Protein AF-A0A662VRI4-F1 (afdb_monomer_lite)

Foldseek 3Di:
DQDALVVLVPQWDWDADDDDQAGTKIKGDDVVLDDDPCVVVVQVCCVVAQVSDWDQDPNSIIMRPNGDPVSSRD

Secondary structure (DSSP, 8-state):
----GGGTBTTEEEEE--SSS-SEEEEE--GGG---THHHHHHHHHHHHSTT--EE-TTS-EEEEEE-HHHHH-

Radius of gyration: 11.85 Å; chains: 1; bounding box: 32×22×34 Å

pLDDT: mean 77.99, std 17.9, range [33.19, 96.25]

Structure (mmCIF, N/CA/C/O backbone):
data_AF-A0A662VRI4-F1
#
_entry.id   AF-A0A662VRI4-F1
#
loop_
_atom_site.group_PDB
_atom_site.id
_atom_site.type_symbol
_atom_site.label_atom_id
_atom_site.label_alt_id
_atom_site.label_comp_id
_atom_site.label_asym_id
_atom_site.label_entity_id
_atom_site.label_seq_id
_atom_site.pdbx_PDB_ins_code
_atom_site.Cartn_x
_atom_site.Cartn_y
_atom_site.Cartn_z
_atom_site.occupancy
_atom_site.B_iso_or_equiv
_atom_site.auth_seq_id
_atom_site.auth_comp_id
_atom_site.auth_asym_id
_atom_site.auth_atom_id
_atom_site.pdbx_PDB_model_num
ATOM 1 N N . MET A 1 1 ? -0.286 2.651 -23.504 1.00 34.28 1 MET A N 1
ATOM 2 C CA . MET A 1 1 ? -1.417 3.293 -22.807 1.00 34.28 1 MET A CA 1
ATOM 3 C C . MET A 1 1 ? -0.844 3.788 -21.489 1.00 34.28 1 MET A C 1
ATOM 5 O O . MET A 1 1 ? -0.609 2.959 -20.628 1.00 34.28 1 MET A O 1
ATOM 9 N N . GLN A 1 2 ? -0.443 5.062 -21.424 1.00 33.19 2 GLN A N 1
ATOM 10 C CA . GLN A 1 2 ? 0.135 5.683 -20.219 1.00 33.19 2 GLN A CA 1
ATOM 11 C C . GLN A 1 2 ? -0.964 5.871 -19.170 1.00 33.19 2 GLN A C 1
ATOM 13 O O . GLN A 1 2 ? -2.086 6.243 -19.519 1.00 33.19 2 GLN A O 1
ATOM 18 N N . VAL A 1 3 ? -0.669 5.567 -17.913 1.00 46.66 3 VAL A N 1
ATOM 19 C CA . VAL A 1 3 ? -1.611 5.492 -16.795 1.00 46.66 3 VAL A CA 1
ATOM 20 C C . VAL A 1 3 ? -1.073 6.364 -15.641 1.00 46.66 3 VAL A C 1
ATOM 22 O O . VAL A 1 3 ? -0.750 5.887 -14.559 1.00 46.66 3 VAL A O 1
ATOM 25 N N . ALA A 1 4 ? -1.014 7.673 -15.897 1.00 47.62 4 ALA A N 1
ATOM 26 C CA . ALA A 1 4 ? -0.367 8.701 -15.073 1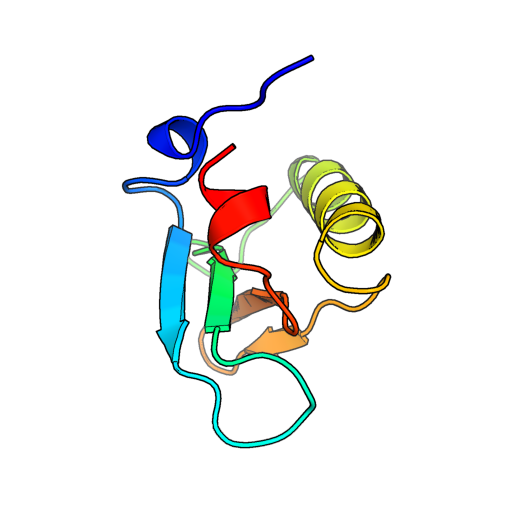.00 47.62 4 ALA A CA 1
ATOM 27 C C . ALA A 1 4 ? -0.517 8.562 -13.547 1.00 47.62 4 ALA A C 1
ATOM 29 O O . ALA A 1 4 ? -1.643 8.466 -13.035 1.00 47.62 4 ALA A O 1
ATOM 30 N N . LEU A 1 5 ? 0.599 8.762 -12.815 1.00 46.31 5 LEU A N 1
ATOM 31 C CA . LEU A 1 5 ? 0.715 8.821 -11.338 1.00 46.31 5 LEU A CA 1
ATOM 32 C C . LEU A 1 5 ? -0.411 9.597 -10.661 1.00 46.31 5 LEU A C 1
ATOM 34 O O . LEU A 1 5 ? -0.790 9.324 -9.523 1.00 46.31 5 LEU A O 1
ATOM 38 N N . SER A 1 6 ? -0.920 10.615 -11.357 1.00 51.66 6 SER A N 1
ATOM 39 C CA . SER A 1 6 ? -2.029 11.460 -10.926 1.00 51.66 6 SER A CA 1
ATOM 40 C C . SER A 1 6 ? -3.228 10.663 -10.397 1.00 51.66 6 SER A C 1
ATOM 42 O O . SER A 1 6 ? -3.888 11.127 -9.469 1.00 51.66 6 SER A O 1
ATOM 44 N N . LYS A 1 7 ? -3.463 9.434 -10.889 1.00 52.72 7 LYS A N 1
ATOM 45 C CA . LYS A 1 7 ? -4.536 8.560 -10.387 1.00 52.72 7 LYS A CA 1
ATOM 46 C C . LYS A 1 7 ? -4.309 8.082 -8.947 1.00 52.72 7 LYS A C 1
ATOM 48 O O . LYS A 1 7 ? -5.271 7.760 -8.245 1.00 52.72 7 LYS A O 1
ATOM 53 N N . PHE A 1 8 ? -3.052 8.019 -8.506 1.00 55.47 8 PHE A N 1
ATOM 54 C CA . PHE A 1 8 ? -2.660 7.500 -7.200 1.00 55.47 8 PHE A CA 1
ATOM 55 C C . PHE A 1 8 ? -2.485 8.604 -6.137 1.00 55.47 8 PHE A C 1
ATOM 57 O O . PHE A 1 8 ? -2.606 8.330 -4.937 1.00 55.47 8 PHE A O 1
ATOM 64 N N . ILE A 1 9 ? -2.268 9.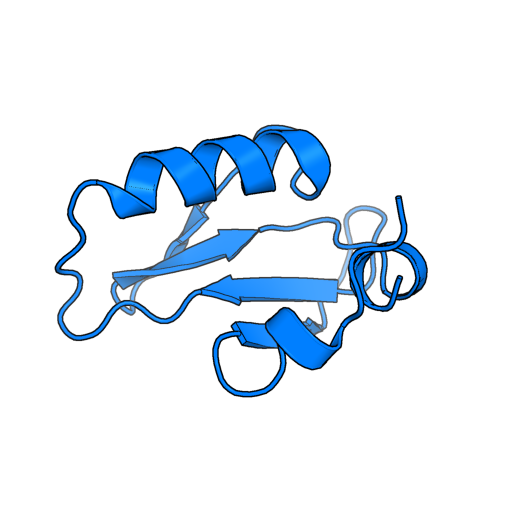861 -6.547 1.00 53.25 9 ILE A N 1
ATOM 65 C CA . ILE A 1 9 ? -2.102 11.006 -5.637 1.00 53.25 9 ILE A CA 1
ATOM 66 C C . ILE A 1 9 ? -3.395 11.230 -4.830 1.00 53.25 9 ILE A C 1
ATOM 68 O O . ILE A 1 9 ? -4.477 11.421 -5.377 1.00 53.25 9 ILE A O 1
ATOM 72 N N . GLY A 1 10 ? -3.294 11.174 -3.497 1.00 57.44 10 GLY A N 1
ATOM 73 C CA . GLY A 1 10 ? -4.417 11.361 -2.563 1.00 57.44 10 GLY A CA 1
ATOM 74 C C . GLY A 1 10 ? -5.232 10.097 -2.252 1.00 57.44 10 GLY A C 1
ATOM 75 O O . GLY A 1 10 ? -5.873 10.041 -1.204 1.00 57.44 10 GLY A O 1
ATOM 76 N N . ARG A 1 11 ? -5.157 9.060 -3.097 1.00 56.59 11 ARG A N 1
ATOM 77 C CA . ARG A 1 11 ? -5.798 7.749 -2.863 1.00 56.59 11 ARG A CA 1
ATOM 78 C C . ARG A 1 11 ? -4.845 6.720 -2.250 1.00 56.59 11 ARG A C 1
ATOM 80 O O . ARG A 1 11 ? -5.284 5.845 -1.507 1.00 56.59 11 ARG A O 1
ATOM 87 N N . TYR A 1 12 ? -3.546 6.868 -2.504 1.00 61.72 12 TYR A N 1
ATOM 88 C CA . TYR A 1 12 ? -2.521 5.917 -2.092 1.00 61.72 12 TYR A CA 1
ATOM 89 C C . TYR A 1 12 ? -1.371 6.626 -1.384 1.00 61.72 12 TYR A C 1
ATOM 91 O O . TYR A 1 12 ? -1.086 7.797 -1.630 1.00 61.72 12 TYR A O 1
ATOM 99 N N . SER A 1 13 ? -0.725 5.931 -0.451 1.00 63.19 13 SER A N 1
ATOM 100 C CA . SER A 1 13 ? 0.499 6.418 0.194 1.00 63.19 13 SER A CA 1
ATOM 101 C C . SER A 1 13 ? 1.687 5.633 -0.347 1.00 63.19 13 SER A C 1
ATOM 103 O O . SER A 1 13 ? 1.769 4.429 -0.108 1.00 63.19 13 SER A O 1
ATOM 105 N N . LEU A 1 14 ? 2.581 6.311 -1.071 1.00 69.38 14 LEU A N 1
ATOM 106 C CA . LEU A 1 14 ? 3.871 5.754 -1.469 1.00 69.38 14 LEU A CA 1
ATOM 107 C C . LEU A 1 14 ? 4.788 5.768 -0.243 1.00 69.38 14 LEU A C 1
ATOM 109 O O . LEU A 1 14 ? 5.079 6.831 0.309 1.00 69.38 14 LEU A O 1
ATOM 113 N N . GLY A 1 15 ? 5.189 4.592 0.221 1.00 71.88 15 GLY A N 1
ATOM 114 C CA . GLY A 1 15 ? 6.117 4.449 1.336 1.00 71.88 15 GLY A CA 1
ATOM 115 C C . GLY A 1 15 ? 7.442 3.851 0.892 1.00 71.88 15 GLY A C 1
ATOM 116 O O . GLY A 1 15 ? 7.565 3.344 -0.218 1.00 71.88 15 GLY A O 1
ATOM 117 N N . LYS A 1 16 ? 8.447 3.925 1.768 1.00 72.81 16 LYS A N 1
ATOM 118 C CA . LYS A 1 16 ? 9.771 3.353 1.519 1.00 72.81 16 LYS A CA 1
ATOM 119 C C . LYS A 1 16 ? 9.850 1.937 2.080 1.00 72.81 16 LYS A C 1
ATOM 121 O O . LYS A 1 16 ? 9.601 1.737 3.268 1.00 72.81 16 LYS A O 1
ATOM 126 N N . GLU A 1 17 ? 10.259 0.991 1.249 1.00 77.94 17 GLU A N 1
ATOM 127 C CA . GLU A 1 17 ? 10.578 -0.381 1.640 1.00 77.94 17 GLU A CA 1
ATOM 128 C C . GLU A 1 17 ? 12.097 -0.520 1.859 1.00 77.94 17 GLU A C 1
ATOM 130 O O . GLU A 1 17 ? 12.900 0.136 1.189 1.00 77.94 17 GLU A O 1
ATOM 135 N N . ARG A 1 18 ? 12.522 -1.321 2.846 1.00 66.06 18 ARG A N 1
ATOM 136 C CA . ARG A 1 18 ? 13.944 -1.608 3.101 1.00 66.06 18 ARG A CA 1
ATOM 137 C C . ARG A 1 18 ? 14.218 -3.090 2.857 1.00 66.06 18 ARG A C 1
ATOM 139 O O . ARG A 1 18 ? 13.889 -3.911 3.703 1.00 66.06 18 ARG A O 1
ATOM 146 N N . GLY A 1 19 ? 14.909 -3.377 1.751 1.00 64.12 19 GLY A N 1
ATOM 147 C CA . GLY A 1 19 ? 15.267 -4.734 1.328 1.00 64.12 19 GLY A CA 1
ATOM 148 C C . GLY A 1 19 ? 14.103 -5.443 0.634 1.00 64.12 19 GLY A C 1
ATOM 149 O O . GLY A 1 19 ? 12.981 -5.279 1.082 1.00 64.12 19 GLY A O 1
ATOM 150 N N . SER A 1 20 ? 14.419 -6.217 -0.420 1.00 56.81 20 SER A N 1
ATOM 151 C CA . SER A 1 20 ? 13.530 -7.034 -1.292 1.00 56.81 20 SER A CA 1
ATOM 152 C C . SER A 1 20 ? 13.490 -6.648 -2.791 1.00 56.81 20 SER A C 1
ATOM 154 O O . SER A 1 20 ? 12.672 -7.170 -3.536 1.00 56.81 20 SER A O 1
ATOM 156 N N . GLY A 1 21 ? 14.398 -5.813 -3.308 1.00 61.31 21 GLY A N 1
ATOM 157 C CA . GLY A 1 21 ? 14.510 -5.587 -4.764 1.00 61.31 21 GLY A CA 1
ATOM 158 C C . GLY A 1 21 ? 13.615 -4.483 -5.348 1.00 61.31 21 GLY A C 1
ATOM 159 O O . GLY A 1 21 ? 13.633 -4.295 -6.559 1.00 61.31 21 GLY A O 1
ATOM 160 N N . SER A 1 22 ? 12.906 -3.719 -4.510 1.00 67.31 22 SER A N 1
ATOM 161 C CA . SER A 1 22 ? 12.450 -2.347 -4.802 1.00 67.31 22 SER A CA 1
ATOM 162 C C . SER A 1 22 ? 12.600 -1.465 -3.555 1.00 67.31 22 SER A C 1
ATOM 164 O O . SER A 1 22 ? 12.786 -1.968 -2.447 1.00 67.31 22 SER A O 1
ATOM 166 N N . SER A 1 23 ? 12.546 -0.143 -3.735 1.00 73.00 23 SER A N 1
ATOM 167 C CA . SER A 1 23 ? 12.601 0.846 -2.650 1.00 73.00 23 SER A CA 1
ATOM 168 C C . SER A 1 23 ? 11.229 1.334 -2.181 1.00 73.00 23 SER A C 1
ATOM 170 O O . SER A 1 23 ? 11.187 2.109 -1.224 1.00 73.00 23 SER A O 1
ATOM 172 N N . HIS A 1 24 ? 10.126 0.925 -2.818 1.00 81.75 24 HIS A N 1
ATOM 173 C CA . HIS A 1 24 ? 8.805 1.492 -2.542 1.00 81.75 24 HIS A CA 1
ATOM 174 C C . HIS A 1 24 ? 7.691 0.451 -2.411 1.00 81.75 24 HIS A C 1
ATOM 176 O O . HIS A 1 24 ? 7.714 -0.597 -3.052 1.00 81.75 24 HIS A O 1
ATOM 182 N N . PHE A 1 25 ? 6.680 0.814 -1.621 1.00 87.44 25 PHE A N 1
ATOM 183 C CA . PHE A 1 25 ? 5.388 0.137 -1.549 1.00 87.44 25 PHE A CA 1
ATOM 184 C C . PHE A 1 25 ? 4.254 1.142 -1.773 1.00 87.44 25 PHE A C 1
ATOM 186 O O . PHE A 1 25 ? 4.395 2.337 -1.490 1.00 87.44 25 PHE A O 1
ATOM 193 N N . LEU A 1 26 ? 3.103 0.648 -2.219 1.00 86.62 26 LEU A N 1
ATOM 194 C CA . LEU A 1 26 ? 1.876 1.415 -2.392 1.00 86.62 26 LEU A CA 1
ATOM 195 C C . LEU A 1 26 ? 0.848 0.944 -1.364 1.00 86.62 26 LEU A C 1
ATOM 197 O O . LEU A 1 26 ? 0.454 -0.219 -1.363 1.00 86.62 26 LEU A O 1
ATOM 201 N N . ARG A 1 27 ? 0.388 1.846 -0.491 1.00 90.06 27 ARG A N 1
ATOM 202 C CA . ARG A 1 27 ? -0.703 1.553 0.449 1.00 90.06 27 ARG A CA 1
ATOM 203 C C . ARG A 1 27 ? -2.027 2.115 -0.037 1.00 90.06 27 ARG A C 1
ATOM 205 O O . ARG A 1 27 ? -2.152 3.328 -0.209 1.00 90.06 27 ARG A O 1
ATOM 212 N N . ILE A 1 28 ? -3.009 1.234 -0.153 1.00 90.00 28 ILE A N 1
ATOM 213 C CA . ILE A 1 28 ? -4.406 1.513 -0.472 1.00 90.00 28 ILE A CA 1
ATOM 214 C C . ILE A 1 28 ? -5.159 1.696 0.841 1.00 90.00 28 ILE A C 1
ATOM 216 O O . ILE A 1 28 ? -5.258 0.756 1.630 1.00 90.00 28 ILE A O 1
ATOM 220 N N . LYS A 1 29 ? -5.665 2.904 1.099 1.00 91.19 29 LYS A N 1
ATOM 221 C CA . LYS A 1 29 ? -6.415 3.172 2.331 1.00 91.19 29 LYS A CA 1
ATOM 222 C C . LYS A 1 29 ? -7.836 2.632 2.222 1.00 91.19 29 LYS A C 1
ATOM 224 O O . LYS A 1 29 ? -8.540 2.987 1.280 1.00 91.19 29 LYS A O 1
ATOM 229 N N . ILE A 1 30 ? -8.274 1.851 3.208 1.00 91.38 30 ILE A N 1
ATOM 230 C CA . ILE A 1 30 ? -9.626 1.283 3.261 1.00 91.38 30 ILE A CA 1
ATOM 231 C C . ILE A 1 30 ? -10.324 1.786 4.532 1.00 91.38 30 ILE A C 1
ATOM 233 O O . ILE A 1 30 ? -10.104 1.251 5.622 1.00 91.38 30 ILE A O 1
ATOM 237 N N . PRO A 1 31 ? -11.174 2.826 4.436 1.00 89.75 31 PRO A N 1
ATOM 238 C CA . PRO A 1 31 ? -11.885 3.367 5.589 1.00 89.75 31 PRO A CA 1
ATOM 239 C C . PRO A 1 31 ? -12.706 2.293 6.317 1.00 89.75 31 PRO A C 1
ATOM 241 O O . PRO A 1 31 ? -13.587 1.662 5.739 1.00 89.75 31 PRO A O 1
ATOM 244 N N . GLY A 1 32 ? -12.391 2.072 7.596 1.00 93.56 32 GLY A N 1
ATOM 245 C CA . GLY A 1 32 ? -13.046 1.055 8.425 1.00 93.56 32 GLY A CA 1
ATOM 246 C C . GLY A 1 32 ? -12.811 -0.394 7.979 1.00 93.56 32 GLY A C 1
ATOM 247 O O . GLY A 1 32 ? -13.498 -1.284 8.473 1.00 93.56 32 GLY A O 1
ATOM 248 N N . GLY A 1 33 ? -11.890 -0.642 7.039 1.00 93.19 33 GLY A N 1
ATOM 249 C CA . GLY A 1 33 ? -11.659 -1.969 6.464 1.00 93.19 33 GLY A CA 1
ATOM 250 C C . GLY A 1 33 ? -12.810 -2.495 5.598 1.00 93.19 33 GLY A C 1
ATOM 251 O O . GLY A 1 33 ? -12.842 -3.684 5.293 1.00 93.19 33 GLY A O 1
ATOM 252 N N . VAL A 1 34 ? -13.769 -1.642 5.217 1.00 94.94 34 VAL A N 1
ATOM 253 C CA . VAL A 1 34 ? -14.930 -2.044 4.415 1.00 94.94 34 VAL A CA 1
ATOM 254 C C . VAL A 1 34 ? -14.632 -1.822 2.938 1.00 94.94 34 VAL A C 1
ATOM 256 O O . VAL A 1 34 ? -14.481 -0.688 2.486 1.00 94.94 34 VAL A O 1
ATOM 259 N N . ILE A 1 35 ? -14.578 -2.912 2.177 1.00 91.81 35 ILE A N 1
ATOM 260 C CA . ILE A 1 35 ? -14.353 -2.892 0.734 1.00 91.81 35 ILE A CA 1
ATOM 261 C C . ILE A 1 35 ? -15.326 -3.842 0.032 1.00 91.81 35 ILE A C 1
ATOM 263 O O . ILE A 1 35 ? -15.629 -4.920 0.536 1.00 91.81 35 ILE A O 1
ATOM 267 N N . GLY A 1 36 ? -15.855 -3.404 -1.110 1.00 92.50 36 GLY A N 1
ATOM 268 C CA . GLY A 1 36 ? -16.758 -4.188 -1.954 1.00 92.50 36 GLY A CA 1
ATOM 269 C C . GLY A 1 36 ? -16.061 -4.653 -3.229 1.00 92.50 36 GLY A C 1
ATOM 270 O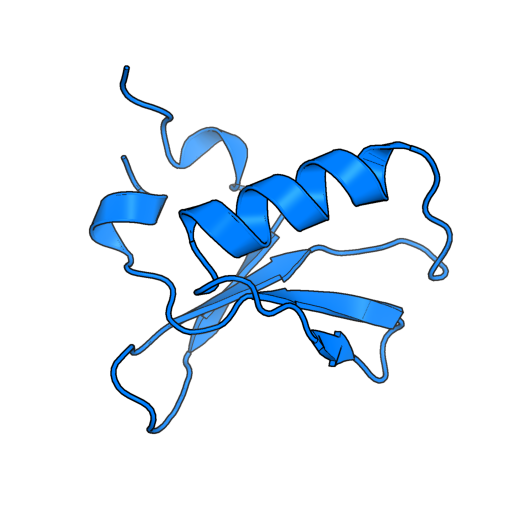 O . GLY A 1 36 ? -14.934 -5.140 -3.199 1.00 92.50 36 GLY A O 1
ATOM 271 N N . TYR A 1 37 ? -16.713 -4.440 -4.371 1.00 92.06 37 TYR A N 1
ATOM 272 C CA . TYR A 1 37 ? -16.209 -4.869 -5.680 1.00 92.06 37 TYR A CA 1
ATOM 273 C C . TYR A 1 37 ? -14.854 -4.269 -6.080 1.00 92.06 37 TYR A C 1
ATOM 275 O O . TYR A 1 37 ? -14.138 -4.891 -6.857 1.00 92.06 37 TYR A O 1
ATOM 283 N N . SER A 1 38 ? -14.444 -3.136 -5.496 1.00 88.50 38 SER A N 1
ATOM 284 C CA . SER A 1 38 ? -13.102 -2.568 -5.701 1.00 88.50 38 SER A CA 1
ATOM 285 C C . SER A 1 38 ? -11.962 -3.510 -5.291 1.00 88.50 38 SER A C 1
ATOM 287 O O . SER A 1 38 ? -10.828 -3.284 -5.690 1.00 88.50 38 SER A O 1
ATOM 289 N N . LEU A 1 39 ? -12.228 -4.580 -4.530 1.00 92.25 39 LEU A N 1
ATOM 290 C CA . LEU A 1 39 ? -11.224 -5.608 -4.246 1.00 92.25 39 LEU A CA 1
ATOM 291 C C . LEU A 1 39 ? -10.730 -6.316 -5.523 1.00 92.25 39 LEU A C 1
ATOM 293 O O . LEU A 1 39 ? -9.571 -6.715 -5.574 1.00 92.25 39 LEU A O 1
ATOM 297 N N . VAL A 1 40 ? -11.576 -6.433 -6.554 1.00 93.31 40 VAL A N 1
ATOM 298 C CA . VAL A 1 40 ? -11.193 -7.017 -7.852 1.00 93.31 40 VAL A CA 1
ATOM 299 C C . VAL A 1 40 ? -10.164 -6.133 -8.553 1.00 93.31 40 VAL A C 1
ATOM 301 O O . VAL A 1 40 ? -9.125 -6.627 -8.970 1.00 93.31 40 VAL A O 1
ATOM 304 N N . GLU A 1 41 ? -10.392 -4.818 -8.577 1.00 90.56 41 GLU A N 1
ATOM 305 C CA . GLU A 1 41 ? -9.429 -3.852 -9.126 1.00 90.56 41 GLU A CA 1
ATOM 306 C C . GLU A 1 41 ? -8.093 -3.909 -8.367 1.00 90.56 41 GLU A C 1
ATOM 308 O O . GLU A 1 41 ? -7.025 -3.801 -8.959 1.00 90.56 41 GLU A O 1
ATOM 313 N N . ILE A 1 42 ? -8.125 -4.111 -7.045 1.00 90.88 42 ILE A N 1
ATOM 314 C CA . ILE A 1 42 ? -6.902 -4.266 -6.243 1.00 90.88 42 ILE A CA 1
ATOM 315 C C . ILE A 1 42 ? -6.152 -5.554 -6.603 1.00 90.88 42 ILE A C 1
ATOM 317 O O . ILE A 1 42 ? -4.922 -5.539 -6.618 1.00 90.88 42 ILE A O 1
ATOM 321 N N . ALA A 1 43 ? -6.863 -6.646 -6.892 1.00 93.31 43 ALA A N 1
ATOM 322 C CA . ALA A 1 43 ? -6.243 -7.889 -7.339 1.00 93.31 43 ALA A CA 1
ATOM 323 C C . ALA A 1 43 ? -5.531 -7.694 -8.689 1.00 93.31 43 ALA A C 1
ATOM 325 O O . ALA A 1 43 ? -4.356 -8.035 -8.800 1.00 93.31 43 ALA A O 1
ATOM 326 N N . GLU A 1 44 ? -6.182 -7.036 -9.652 1.00 92.94 44 GLU A N 1
ATOM 327 C CA . GLU A 1 44 ? -5.575 -6.685 -10.946 1.00 92.94 44 GLU A CA 1
ATOM 328 C C . GLU A 1 44 ? -4.330 -5.800 -10.762 1.00 92.94 44 GLU A C 1
ATOM 330 O O . GLU A 1 44 ? -3.265 -6.090 -11.303 1.00 92.94 44 GLU A O 1
ATOM 335 N N . LEU A 1 45 ? -4.407 -4.776 -9.903 1.00 88.69 45 LEU A N 1
ATOM 336 C CA . LEU A 1 45 ? -3.247 -3.940 -9.573 1.00 88.69 45 LEU A CA 1
ATOM 337 C C . LEU A 1 45 ? -2.116 -4.734 -8.905 1.00 88.69 45 LEU A C 1
ATOM 339 O O . LEU A 1 45 ? -0.942 -4.394 -9.071 1.00 88.69 45 LEU A O 1
ATOM 343 N N . SER A 1 46 ? -2.445 -5.767 -8.127 1.00 91.75 46 SER A N 1
ATOM 344 C CA . SER A 1 46 ? -1.436 -6.625 -7.511 1.00 91.75 46 SER A CA 1
ATOM 345 C C . SER A 1 46 ? -0.706 -7.473 -8.550 1.00 91.75 46 SER A C 1
ATOM 347 O O . SER A 1 46 ? 0.511 -7.610 -8.443 1.00 91.75 46 SER A O 1
ATOM 349 N N . ASP A 1 47 ? -1.397 -7.959 -9.582 1.00 92.44 47 ASP A N 1
ATOM 350 C CA . ASP A 1 47 ? -0.781 -8.684 -10.696 1.00 92.44 47 ASP A CA 1
ATOM 351 C C . ASP A 1 47 ? 0.120 -7.759 -11.524 1.00 92.44 47 ASP A C 1
ATOM 353 O O . ASP A 1 47 ? 1.274 -8.102 -11.790 1.00 92.44 47 ASP A O 1
ATOM 357 N N . ASP A 1 48 ? -0.364 -6.555 -11.838 1.00 88.81 48 ASP A N 1
ATOM 358 C CA . ASP A 1 48 ? 0.347 -5.588 -12.681 1.00 88.81 48 ASP A CA 1
ATOM 359 C C . ASP A 1 48 ? 1.592 -4.993 -12.001 1.00 88.81 48 ASP A C 1
ATOM 361 O O . ASP A 1 48 ? 2.633 -4.816 -12.639 1.00 88.81 48 ASP A O 1
ATOM 365 N N . TYR A 1 49 ?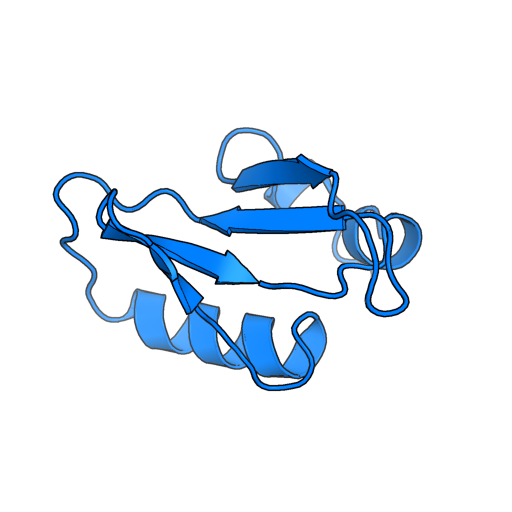 1.501 -4.668 -10.705 1.00 85.19 49 TYR A N 1
ATOM 366 C CA . TYR A 1 49 ? 2.522 -3.871 -10.008 1.00 85.19 49 TYR A CA 1
ATOM 367 C C . TYR A 1 49 ? 3.117 -4.554 -8.770 1.00 85.19 49 TYR A C 1
ATOM 369 O O . TYR A 1 49 ? 4.242 -4.246 -8.382 1.00 85.19 49 TYR A O 1
ATOM 377 N N . GLY A 1 50 ? 2.376 -5.467 -8.137 1.00 87.12 50 GLY A N 1
ATOM 378 C CA . GLY A 1 50 ? 2.716 -6.106 -6.859 1.00 87.12 50 GLY A CA 1
ATOM 379 C C . GLY A 1 50 ? 3.262 -7.531 -6.973 1.00 87.12 50 GLY A C 1
ATOM 380 O O . GLY A 1 50 ? 3.371 -8.217 -5.957 1.00 87.12 50 GLY A O 1
ATOM 381 N N . ARG A 1 51 ? 3.588 -7.994 -8.190 1.00 90.12 51 ARG A N 1
ATOM 382 C CA . ARG A 1 51 ? 4.022 -9.377 -8.492 1.00 90.12 51 ARG A CA 1
ATOM 383 C C . ARG A 1 51 ? 2.988 -10.444 -8.101 1.00 90.12 51 ARG A C 1
ATOM 385 O O . ARG A 1 51 ? 3.359 -11.527 -7.651 1.00 90.12 51 ARG A O 1
ATOM 392 N N . GLY A 1 52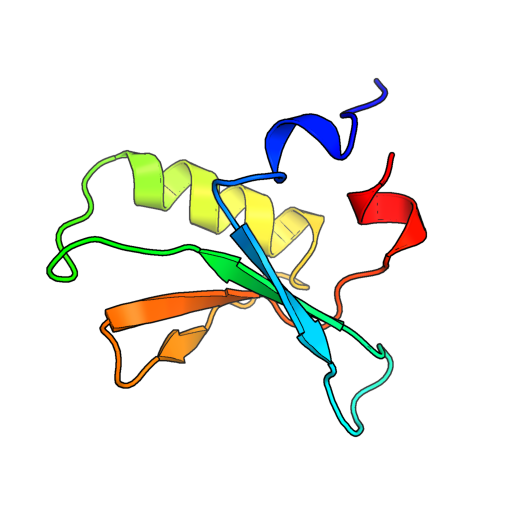 ? 1.705 -10.124 -8.246 1.00 92.00 52 GLY A N 1
ATOM 393 C CA . GLY A 1 52 ? 0.585 -10.989 -7.869 1.00 92.00 52 GLY A CA 1
ATOM 394 C C . GLY A 1 52 ? 0.424 -11.163 -6.359 1.00 92.00 52 GLY A C 1
ATOM 395 O O . GLY A 1 52 ? -0.142 -12.157 -5.906 1.00 92.00 52 GLY A O 1
ATOM 396 N N . TYR A 1 53 ? 0.965 -10.236 -5.559 1.00 91.81 53 TYR A N 1
ATOM 397 C CA . TYR A 1 53 ? 0.875 -10.279 -4.103 1.00 91.81 53 TYR A CA 1
ATOM 398 C C . TYR A 1 53 ? 0.349 -8.967 -3.518 1.00 91.81 53 TYR A C 1
ATOM 400 O O . TYR A 1 53 ? 0.772 -7.870 -3.890 1.00 91.81 53 TYR A O 1
ATOM 408 N N . ALA A 1 54 ? -0.544 -9.104 -2.539 1.00 93.81 54 ALA A N 1
ATOM 409 C CA . ALA A 1 54 ? -1.095 -8.011 -1.755 1.00 93.81 54 ALA A CA 1
ATOM 410 C C . ALA A 1 54 ? -1.131 -8.392 -0.268 1.00 93.81 54 ALA A C 1
ATOM 412 O O . ALA A 1 54 ? -1.525 -9.500 0.095 1.00 93.81 54 ALA A O 1
ATOM 413 N N . GLU A 1 55 ? -0.749 -7.458 0.600 1.00 94.94 55 GLU A N 1
ATOM 414 C CA . GLU A 1 55 ? -0.714 -7.650 2.051 1.00 94.94 55 GLU A CA 1
ATOM 415 C C . GLU A 1 55 ? -1.832 -6.862 2.741 1.00 94.94 55 GLU A C 1
ATOM 417 O O . GLU A 1 55 ? -1.974 -5.659 2.523 1.00 94.94 55 GLU A O 1
ATOM 422 N N . ILE A 1 56 ? -2.587 -7.507 3.634 1.00 95.81 56 ILE A N 1
ATOM 423 C CA . ILE A 1 56 ? -3.503 -6.812 4.549 1.00 95.81 56 ILE A CA 1
ATOM 424 C C . ILE A 1 56 ? -2.724 -6.355 5.779 1.00 95.81 56 ILE A C 1
ATOM 426 O O . ILE A 1 56 ? -2.070 -7.139 6.462 1.00 95.81 56 ILE A O 1
ATOM 430 N N . THR A 1 57 ? -2.842 -5.074 6.099 1.00 94.94 57 THR A N 1
ATOM 431 C CA . THR A 1 57 ? -2.127 -4.460 7.218 1.00 94.94 57 THR A CA 1
ATOM 432 C C . THR A 1 57 ? -2.921 -4.527 8.522 1.00 94.94 57 THR A C 1
ATOM 434 O O . THR A 1 57 ? -4.146 -4.648 8.534 1.00 94.94 57 THR A O 1
ATOM 437 N N . THR A 1 58 ? -2.249 -4.287 9.650 1.00 96.25 58 THR A N 1
ATOM 438 C CA . THR A 1 58 ? -2.900 -4.136 10.967 1.00 96.25 58 THR A CA 1
ATOM 439 C C . THR A 1 58 ? -3.838 -2.927 11.066 1.00 96.25 58 THR A C 1
ATOM 441 O O . THR A 1 58 ? -4.598 -2.815 12.025 1.00 96.25 58 THR A O 1
ATOM 444 N N . ARG A 1 59 ? -3.801 -2.017 10.084 1.00 94.81 59 ARG A N 1
ATOM 445 C CA . ARG A 1 59 ? -4.709 -0.867 9.968 1.00 94.81 59 ARG A CA 1
ATOM 446 C C . ARG A 1 59 ? -5.867 -1.121 9.003 1.00 94.81 59 ARG A C 1
ATOM 448 O O . ARG A 1 59 ? -6.570 -0.177 8.672 1.00 94.81 59 ARG A O 1
ATOM 455 N N . GLN A 1 60 ? -6.046 -2.373 8.570 1.00 95.56 60 GLN A N 1
ATOM 456 C CA . GLN A 1 60 ? -7.090 -2.810 7.636 1.00 95.56 60 GLN A CA 1
ATOM 457 C C . GLN A 1 60 ? -6.966 -2.213 6.222 1.00 95.56 60 GLN A C 1
ATOM 459 O O . GLN A 1 60 ? -7.873 -2.353 5.411 1.00 95.56 60 GLN A O 1
ATOM 464 N N . ASP A 1 61 ? -5.828 -1.587 5.922 1.00 94.62 61 ASP A N 1
ATOM 465 C CA . ASP A 1 61 ? -5.432 -1.17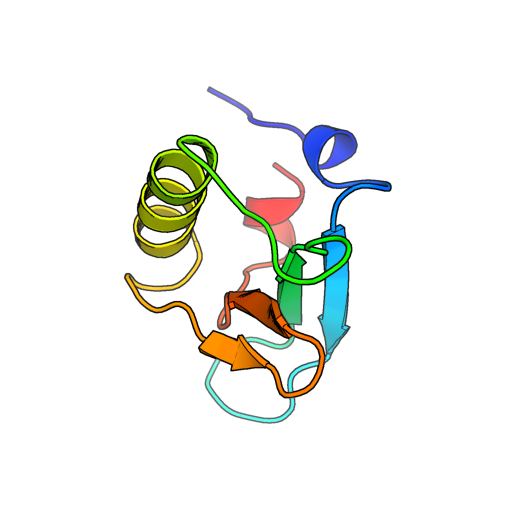2 4.576 1.00 94.62 61 ASP A CA 1
ATOM 466 C C . ASP A 1 61 ? -4.794 -2.347 3.817 1.00 94.62 61 ASP A C 1
ATOM 468 O O . ASP A 1 61 ? -4.363 -3.320 4.443 1.00 94.62 61 ASP A O 1
ATOM 472 N N . ILE A 1 62 ? -4.640 -2.208 2.497 1.00 94.38 62 ILE A N 1
ATOM 473 C CA . ILE A 1 62 ? -3.888 -3.148 1.649 1.00 94.38 62 ILE A CA 1
ATOM 474 C C . ILE A 1 62 ? -2.566 -2.511 1.196 1.00 94.38 62 ILE A C 1
ATOM 476 O O . ILE A 1 62 ? -2.519 -1.313 0.907 1.00 94.38 62 ILE A O 1
ATOM 480 N N . GLN A 1 63 ? -1.486 -3.290 1.140 1.00 92.94 63 GLN A N 1
ATOM 481 C CA . GLN A 1 63 ? -0.188 -2.887 0.599 1.00 92.94 63 GLN A CA 1
ATOM 482 C C . GLN A 1 63 ? 0.228 -3.750 -0.589 1.00 92.94 63 GLN A C 1
ATOM 484 O O . GLN A 1 63 ? 0.132 -4.974 -0.543 1.00 92.94 63 GLN A O 1
ATOM 489 N N . LEU A 1 64 ? 0.732 -3.084 -1.624 1.00 91.44 64 LEU A N 1
ATOM 490 C CA . LEU A 1 64 ? 1.449 -3.699 -2.733 1.00 91.44 64 LEU A CA 1
ATOM 491 C C . LEU A 1 64 ? 2.935 -3.369 -2.592 1.00 91.44 64 LEU A C 1
ATOM 493 O O . LEU A 1 64 ? 3.301 -2.206 -2.392 1.00 91.44 64 LEU A O 1
ATOM 497 N N . HIS A 1 65 ? 3.769 -4.394 -2.692 1.00 88.44 65 HIS A N 1
ATOM 498 C CA . HIS A 1 65 ? 5.221 -4.305 -2.566 1.00 88.44 65 HIS A CA 1
ATOM 499 C C . HIS A 1 65 ? 5.887 -4.300 -3.941 1.00 88.44 65 HIS A C 1
ATOM 501 O O . HIS A 1 65 ? 5.231 -4.515 -4.955 1.00 88.44 65 HIS A O 1
ATOM 507 N N . TRP A 1 66 ? 7.199 -4.068 -3.977 1.00 86.56 66 TRP A N 1
ATOM 508 C CA . TRP A 1 66 ? 7.991 -4.083 -5.216 1.00 86.56 66 TRP A CA 1
ATOM 509 C C . TRP A 1 66 ? 7.630 -3.010 -6.243 1.00 86.56 66 TRP A C 1
ATOM 511 O O . TRP A 1 66 ? 7.938 -3.164 -7.422 1.00 86.56 66 TRP A O 1
ATOM 521 N N . ILE A 1 67 ? 7.046 -1.901 -5.794 1.00 83.38 67 ILE A N 1
ATOM 522 C CA . ILE A 1 67 ? 6.574 -0.851 -6.693 1.00 83.38 67 ILE A CA 1
ATOM 523 C C . ILE A 1 67 ? 7.766 -0.158 -7.340 1.00 83.38 67 ILE A C 1
ATOM 525 O O . ILE A 1 67 ? 8.599 0.434 -6.648 1.00 83.38 67 ILE A O 1
ATOM 529 N N . ASP A 1 68 ? 7.849 -0.240 -8.662 1.00 78.06 68 ASP A N 1
ATOM 530 C CA . ASP A 1 68 ? 8.759 0.579 -9.450 1.00 78.06 68 ASP A CA 1
ATOM 531 C C . ASP A 1 68 ? 8.199 2.012 -9.489 1.00 78.06 68 ASP A C 1
ATOM 533 O O . ASP A 1 68 ? 7.083 2.211 -9.982 1.00 78.06 68 ASP A O 1
ATOM 537 N N . PRO A 1 69 ? 8.910 3.009 -8.927 1.00 67.56 69 PRO A N 1
ATOM 538 C CA . PRO A 1 69 ? 8.438 4.382 -8.943 1.00 67.56 69 PRO A CA 1
ATOM 539 C C . PRO A 1 69 ? 8.228 4.884 -10.372 1.00 67.56 69 PRO A C 1
ATOM 541 O O . PRO A 1 69 ? 7.236 5.558 -10.599 1.00 67.56 69 PRO A O 1
ATOM 544 N N . ASP A 1 70 ? 9.060 4.519 -11.345 1.00 68.56 70 ASP A N 1
ATOM 545 C CA . ASP A 1 70 ? 8.926 5.048 -12.705 1.00 68.56 70 ASP A CA 1
ATOM 546 C C . ASP A 1 70 ? 7.680 4.470 -13.399 1.00 68.56 70 ASP A C 1
ATOM 548 O O . ASP A 1 70 ? 6.913 5.209 -14.013 1.00 68.56 70 ASP A O 1
ATOM 552 N N . ALA A 1 71 ? 7.388 3.179 -13.199 1.00 64.25 71 ALA A N 1
ATOM 553 C CA . ALA A 1 71 ? 6.179 2.535 -13.729 1.00 64.25 71 ALA A CA 1
ATOM 554 C C . ALA A 1 71 ? 4.888 2.938 -12.991 1.00 64.25 71 ALA A C 1
ATOM 556 O O . ALA A 1 71 ? 3.796 2.857 -13.553 1.00 64.25 71 ALA A O 1
ATOM 557 N N . ALA A 1 72 ? 4.993 3.345 -11.723 1.00 52.94 72 ALA A N 1
ATOM 558 C CA . ALA A 1 72 ? 3.868 3.894 -10.974 1.00 52.94 72 ALA A CA 1
ATOM 559 C C . ALA A 1 72 ? 3.581 5.356 -11.357 1.00 52.94 72 ALA A C 1
ATOM 561 O O . ALA A 1 72 ? 2.441 5.797 -11.189 1.00 52.94 72 ALA A O 1
ATOM 562 N N . ILE A 1 73 ? 4.602 6.091 -11.833 1.00 46.69 73 ILE A N 1
ATOM 563 C CA . ILE A 1 73 ? 4.534 7.513 -12.209 1.00 46.69 73 ILE A CA 1
ATOM 564 C C . ILE A 1 73 ? 4.019 7.744 -13.647 1.00 46.69 73 ILE A C 1
ATOM 566 O O . ILE A 1 73 ? 3.288 8.711 -13.877 1.00 46.69 73 ILE A O 1
ATOM 570 N N . ASP A 1 74 ? 4.310 6.774 -14.510 1.00 38.53 74 ASP A N 1
ATOM 571 C CA . ASP A 1 74 ? 3.736 6.366 -15.805 1.00 38.53 74 ASP A CA 1
ATOM 572 C C . ASP A 1 74 ? 2.356 6.804 -16.318 1.00 38.53 74 ASP A C 1
ATOM 574 O O . ASP A 1 74 ? 1.509 5.888 -16.316 1.00 38.53 74 ASP A O 1
#

Sequence (74 aa):
MQVALSKFIGRYSLGKERGSGSSHFLRIKIPGGVIGYSLVEIAELSDDYGRGYAEITTRQDIQLHWIDPDAAID